Protein AF-A0A7C2QTE7-F1 (afdb_monomer)

Structure (mmCIF, N/CA/C/O backbone):
data_AF-A0A7C2QTE7-F1
#
_entry.id   AF-A0A7C2QTE7-F1
#
loop_
_atom_site.group_PDB
_atom_site.id
_atom_site.type_symbol
_atom_site.label_atom_id
_atom_site.label_alt_id
_atom_site.label_comp_id
_atom_site.label_asym_id
_atom_site.label_entity_id
_atom_site.label_seq_id
_atom_site.pdbx_PDB_ins_code
_atom_site.Cartn_x
_atom_site.Cartn_y
_atom_site.Cartn_z
_atom_site.occupancy
_atom_site.B_iso_or_equiv
_atom_site.auth_seq_id
_atom_site.auth_comp_id
_atom_site.auth_asym_id
_atom_site.auth_atom_id
_atom_site.pdbx_PDB_model_num
ATOM 1 N N . MET A 1 1 ? 4.256 -10.628 -10.093 1.00 68.56 1 MET A N 1
ATOM 2 C CA . MET A 1 1 ? 5.164 -9.767 -9.301 1.00 68.56 1 MET A CA 1
ATOM 3 C C . MET A 1 1 ? 5.658 -8.696 -10.252 1.00 68.56 1 MET A C 1
ATOM 5 O O . MET A 1 1 ? 6.335 -9.044 -11.208 1.00 68.56 1 MET A O 1
ATOM 9 N N . HIS A 1 2 ? 5.195 -7.456 -10.085 1.00 85.88 2 HIS A N 1
ATOM 10 C CA . HIS A 1 2 ? 5.513 -6.355 -10.999 1.00 85.88 2 HIS A CA 1
ATOM 11 C C . HIS A 1 2 ? 6.682 -5.550 -10.444 1.00 85.88 2 HIS A C 1
ATOM 13 O O . HIS A 1 2 ? 6.684 -5.224 -9.251 1.00 85.88 2 HIS A O 1
ATOM 19 N N . ALA A 1 3 ? 7.646 -5.253 -11.313 1.00 91.38 3 ALA A N 1
ATOM 20 C CA . ALA A 1 3 ? 8.685 -4.285 -11.025 1.00 91.38 3 ALA A CA 1
ATOM 21 C C . ALA A 1 3 ? 8.159 -2.875 -11.327 1.00 91.38 3 ALA A C 1
ATOM 23 O O . ALA A 1 3 ? 7.480 -2.688 -12.335 1.00 91.38 3 ALA A O 1
ATOM 24 N N . VAL A 1 4 ? 8.446 -1.911 -10.452 1.00 91.50 4 VAL A N 1
ATOM 25 C CA . VAL A 1 4 ? 8.047 -0.505 -10.621 1.00 91.50 4 VAL A CA 1
ATOM 26 C C . VAL A 1 4 ? 9.236 0.398 -10.329 1.00 91.50 4 VAL A C 1
ATOM 28 O O . VAL A 1 4 ? 9.917 0.238 -9.316 1.00 91.50 4 VAL A O 1
ATOM 31 N N . SER A 1 5 ? 9.482 1.354 -11.213 1.00 90.31 5 SER A N 1
ATOM 32 C CA . SER A 1 5 ? 10.621 2.276 -11.158 1.00 90.31 5 SER A CA 1
ATOM 33 C C . SER A 1 5 ? 10.232 3.740 -11.364 1.00 90.31 5 SER A C 1
ATOM 35 O O . SER A 1 5 ? 11.009 4.640 -11.041 1.00 90.31 5 SER A O 1
ATOM 37 N N . ASN A 1 6 ? 9.035 3.997 -11.893 1.00 91.81 6 ASN A N 1
ATOM 38 C CA . ASN A 1 6 ? 8.568 5.334 -12.238 1.00 91.81 6 ASN A CA 1
ATOM 39 C C . ASN A 1 6 ? 7.067 5.515 -11.954 1.00 91.81 6 ASN A C 1
ATOM 41 O O . A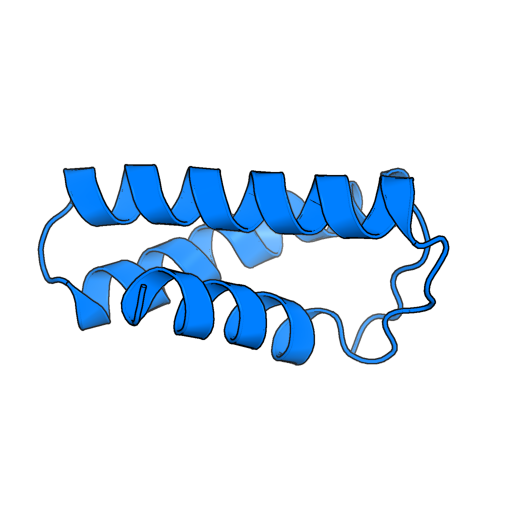SN A 1 6 ? 6.340 4.568 -11.660 1.00 91.81 6 ASN A O 1
ATOM 45 N N . GLU A 1 7 ? 6.615 6.767 -12.016 1.00 91.88 7 GLU A N 1
ATOM 46 C CA . GLU A 1 7 ? 5.223 7.147 -11.755 1.00 91.88 7 GLU A CA 1
ATOM 47 C C . GLU A 1 7 ? 4.238 6.523 -12.748 1.00 91.88 7 GLU A C 1
ATOM 49 O O . GLU A 1 7 ? 3.150 6.127 -12.349 1.00 91.88 7 GLU A O 1
ATOM 54 N N . HIS A 1 8 ? 4.612 6.386 -14.020 1.00 93.12 8 HIS A N 1
ATOM 55 C CA . HIS A 1 8 ? 3.720 5.816 -15.026 1.00 93.12 8 HIS A CA 1
ATOM 56 C C . HIS A 1 8 ? 3.429 4.334 -14.739 1.00 93.12 8 HIS A C 1
ATOM 58 O O . HIS A 1 8 ? 2.276 3.917 -14.731 1.00 93.12 8 HIS A O 1
ATOM 64 N N . GLU A 1 9 ? 4.459 3.547 -14.419 1.00 93.81 9 GLU A N 1
ATOM 65 C CA . GLU A 1 9 ? 4.315 2.147 -13.992 1.00 93.81 9 GLU A CA 1
ATOM 66 C C . GLU A 1 9 ? 3.494 2.007 -12.707 1.00 93.81 9 GLU A C 1
ATOM 68 O O . GLU A 1 9 ? 2.703 1.074 -12.585 1.00 93.81 9 GLU A O 1
ATOM 73 N N . PHE A 1 10 ? 3.643 2.940 -11.762 1.00 93.62 10 PHE A N 1
ATOM 74 C CA . PHE A 1 10 ? 2.804 2.982 -10.565 1.00 93.62 10 PHE A CA 1
ATOM 75 C C . PHE A 1 10 ? 1.329 3.203 -10.915 1.00 93.62 10 PHE A C 1
ATOM 77 O O . PHE A 1 10 ? 0.472 2.481 -10.411 1.00 93.62 10 PHE A O 1
ATOM 84 N N . MET A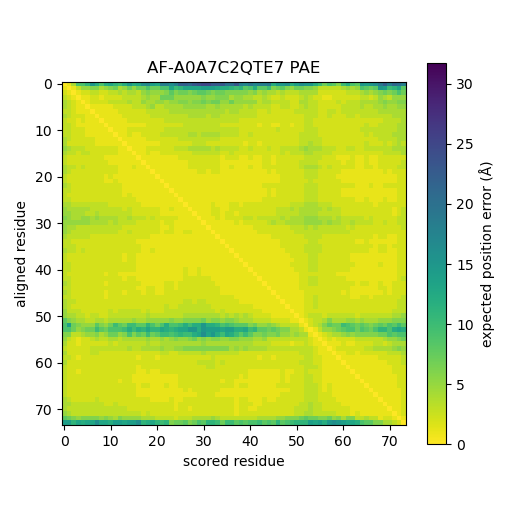 1 11 ? 1.031 4.163 -11.797 1.00 93.56 11 MET A N 1
ATOM 85 C CA . MET A 1 11 ? -0.346 4.484 -12.183 1.00 93.56 11 MET A CA 1
ATOM 86 C C . MET A 1 11 ? -1.040 3.330 -12.908 1.00 93.56 11 MET A C 1
ATOM 88 O O . MET A 1 11 ? -2.219 3.098 -12.667 1.00 93.56 11 MET A O 1
ATOM 92 N N . LEU A 1 12 ? -0.309 2.538 -13.702 1.00 94.75 12 LEU A N 1
ATOM 93 C CA . LEU A 1 12 ? -0.852 1.322 -14.327 1.00 94.75 12 LEU 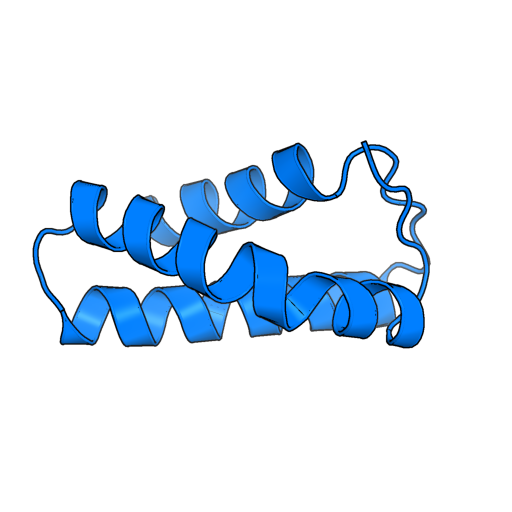A CA 1
ATOM 94 C C . LEU A 1 12 ? -1.338 0.280 -13.309 1.00 94.75 12 LEU A C 1
ATOM 96 O O . LEU A 1 12 ? -2.197 -0.536 -13.629 1.00 94.75 12 LEU A O 1
ATOM 100 N N . LEU A 1 13 ? -0.782 0.293 -12.096 1.00 94.81 13 LEU A N 1
ATOM 101 C CA . LEU A 1 13 ? -1.142 -0.628 -11.020 1.00 94.81 13 LEU A CA 1
ATOM 102 C C . LEU A 1 13 ? -2.059 0.023 -9.974 1.00 94.81 13 LEU A C 1
ATOM 104 O O . LEU A 1 13 ? -2.550 -0.669 -9.085 1.00 94.81 13 LEU A O 1
ATOM 108 N N . TYR A 1 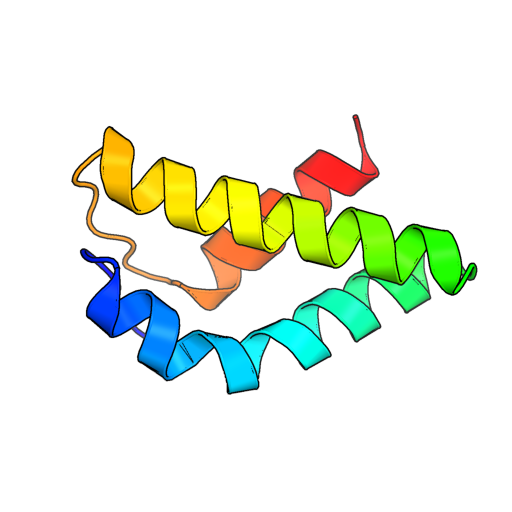14 ? -2.309 1.331 -10.051 1.00 95.00 14 TYR A N 1
ATOM 109 C CA . TYR A 1 14 ? -3.043 2.063 -9.020 1.00 95.00 14 TYR A CA 1
ATOM 110 C C . TYR A 1 14 ? -4.442 1.483 -8.791 1.00 95.00 14 TYR A C 1
ATOM 112 O O . TYR A 1 14 ? -4.760 1.075 -7.673 1.00 95.00 14 TYR A O 1
ATOM 120 N N . ASP A 1 15 ? -5.240 1.364 -9.855 1.00 92.94 15 ASP A N 1
ATOM 121 C CA . ASP A 1 15 ? -6.626 0.885 -9.775 1.00 92.94 15 ASP A CA 1
ATOM 122 C C . ASP A 1 15 ? -6.715 -0.552 -9.241 1.00 92.94 15 ASP A C 1
ATOM 124 O O . ASP A 1 15 ? -7.636 -0.902 -8.502 1.00 92.94 15 ASP A O 1
ATOM 128 N N . GLU A 1 16 ? -5.721 -1.388 -9.555 1.00 94.81 16 GLU A N 1
ATOM 129 C CA . GLU A 1 16 ? -5.663 -2.768 -9.072 1.00 94.81 16 GLU A CA 1
ATOM 130 C C . GLU A 1 16 ? -5.387 -2.837 -7.561 1.00 94.81 16 GLU A C 1
ATOM 132 O O . GLU A 1 16 ? -5.924 -3.701 -6.857 1.00 94.81 16 GLU A O 1
ATOM 137 N N . TYR A 1 17 ? -4.524 -1.957 -7.050 1.00 97.19 17 TYR A N 1
ATOM 138 C CA . TYR A 1 17 ? -4.033 -2.041 -5.677 1.00 97.19 17 TYR A CA 1
ATOM 139 C C . TYR A 1 17 ? -4.765 -1.126 -4.699 1.00 97.19 17 TYR A C 1
ATOM 141 O O . TYR A 1 17 ? -4.809 -1.462 -3.514 1.00 97.19 17 TYR A O 1
ATOM 149 N N . VAL A 1 18 ? -5.392 -0.038 -5.150 1.00 97.94 18 VAL A N 1
ATOM 150 C CA . VAL A 1 18 ? -6.129 0.879 -4.267 1.00 97.94 18 VAL A CA 1
ATOM 151 C C . VAL A 1 18 ? -7.236 0.159 -3.501 1.00 97.94 18 VAL A C 1
ATOM 153 O O . VAL A 1 18 ? -7.285 0.235 -2.275 1.00 97.94 18 VAL A O 1
ATOM 156 N N . GLY A 1 19 ? -8.035 -0.666 -4.183 1.00 97.88 19 GLY A N 1
ATOM 157 C CA . GLY A 1 19 ? -9.074 -1.470 -3.536 1.00 97.88 19 GLY A CA 1
ATOM 158 C C . GLY A 1 19 ? -8.515 -2.564 -2.620 1.00 97.88 19 GLY A C 1
ATOM 159 O O . GLY A 1 19 ? -9.106 -2.877 -1.586 1.00 97.88 19 GLY A O 1
ATOM 160 N N . LYS A 1 20 ? -7.359 -3.149 -2.958 1.00 98.19 20 LYS A N 1
ATOM 161 C CA . LYS A 1 20 ? -6.708 -4.186 -2.137 1.00 98.19 20 LYS A CA 1
ATOM 162 C C . LYS A 1 20 ? -6.180 -3.607 -0.826 1.00 98.19 20 LYS A C 1
ATOM 164 O O . LYS A 1 20 ? -6.414 -4.192 0.229 1.00 98.19 20 LYS A O 1
ATOM 169 N N . ILE A 1 21 ? -5.517 -2.455 -0.897 1.00 98.50 21 ILE A N 1
ATOM 170 C CA . ILE A 1 21 ? -4.998 -1.744 0.273 1.00 98.50 21 ILE A CA 1
ATOM 171 C C . ILE A 1 21 ? -6.142 -1.220 1.137 1.00 98.50 21 ILE A C 1
ATOM 173 O O . ILE A 1 21 ? -6.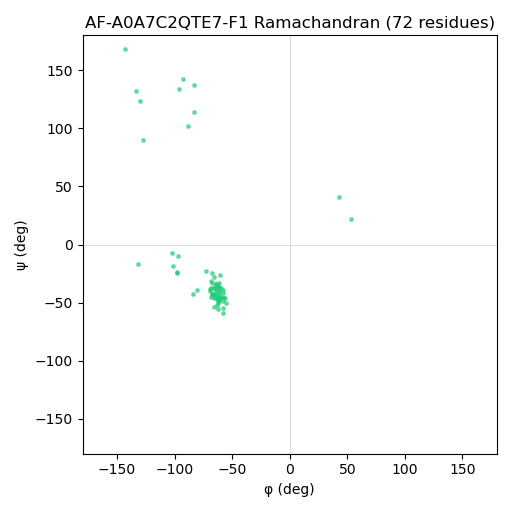120 -1.452 2.342 1.00 98.50 21 ILE A O 1
ATOM 177 N N . TYR A 1 22 ? -7.182 -0.640 0.532 1.00 98.62 22 TYR A N 1
ATOM 178 C CA . TYR A 1 22 ? -8.382 -0.239 1.264 1.00 98.62 22 TYR A CA 1
ATOM 179 C C . TYR A 1 22 ? -9.002 -1.405 2.039 1.00 98.62 22 TYR A C 1
ATOM 181 O O . TYR A 1 22 ? -9.219 -1.305 3.242 1.00 98.62 22 TYR A O 1
ATOM 189 N N . ASN A 1 23 ? -9.220 -2.551 1.387 1.00 98.38 23 ASN A N 1
ATOM 190 C CA . ASN A 1 23 ? -9.789 -3.727 2.048 1.00 98.38 23 ASN A CA 1
ATOM 191 C C . ASN A 1 23 ? -8.881 -4.288 3.149 1.00 98.38 23 ASN A C 1
ATOM 193 O O . ASN A 1 23 ? -9.378 -4.781 4.161 1.00 98.38 23 ASN A O 1
ATOM 197 N N . PHE A 1 24 ? -7.563 -4.245 2.954 1.00 98.38 24 PHE A N 1
ATOM 198 C CA . PHE A 1 24 ? -6.595 -4.652 3.966 1.00 98.38 24 PHE A CA 1
ATOM 199 C C . PHE A 1 24 ? -6.681 -3.757 5.205 1.00 98.38 24 PHE A C 1
ATOM 201 O O . PHE A 1 24 ? -6.883 -4.269 6.303 1.00 98.38 24 PHE A O 1
ATOM 208 N N . ILE A 1 25 ? -6.624 -2.438 5.017 1.00 98.50 25 ILE A N 1
ATOM 209 C CA . ILE A 1 25 ? -6.700 -1.454 6.101 1.00 98.50 25 ILE A CA 1
ATOM 210 C C . ILE A 1 25 ? -8.061 -1.520 6.796 1.00 98.50 25 ILE A C 1
ATOM 212 O O . ILE A 1 25 ? -8.115 -1.563 8.023 1.00 98.50 25 ILE A O 1
ATOM 216 N N . LEU A 1 26 ? -9.160 -1.600 6.041 1.00 98.62 26 LEU A N 1
ATOM 217 C CA . LEU A 1 26 ? -10.512 -1.685 6.597 1.00 98.62 26 LEU A CA 1
ATOM 218 C C . LEU A 1 26 ? -10.670 -2.893 7.524 1.00 98.62 26 LEU A C 1
ATOM 220 O O . LEU A 1 26 ? -11.293 -2.778 8.576 1.00 98.62 26 LEU A O 1
ATOM 224 N N . ARG A 1 27 ? -10.080 -4.042 7.173 1.00 98.25 27 ARG A N 1
ATOM 225 C CA . ARG A 1 27 ? -10.082 -5.235 8.036 1.00 98.25 27 ARG A CA 1
ATOM 226 C C . ARG A 1 27 ? -9.257 -5.053 9.310 1.00 98.25 27 ARG A C 1
ATOM 228 O O . ARG A 1 27 ? -9.516 -5.757 10.279 1.00 98.25 27 ARG A O 1
ATOM 235 N N . SER A 1 28 ? -8.282 -4.147 9.307 1.00 96.88 28 SER A N 1
ATOM 236 C CA . SER A 1 28 ? -7.447 -3.836 10.470 1.00 96.88 28 SER A CA 1
ATOM 237 C C . SER A 1 28 ? -8.092 -2.818 11.409 1.00 96.88 28 SER A C 1
ATOM 239 O O . SER A 1 28 ? -8.032 -3.008 12.618 1.00 96.88 28 SER A O 1
ATOM 241 N N . VAL A 1 29 ? -8.709 -1.757 10.875 1.00 97.50 29 VAL A N 1
ATOM 242 C CA . VAL A 1 29 ? -9.230 -0.635 11.685 1.00 97.50 29 VAL A CA 1
ATOM 243 C C . VAL A 1 29 ? -10.741 -0.683 11.917 1.00 97.50 29 VAL A C 1
ATOM 245 O O . VAL A 1 29 ? -11.237 -0.019 12.819 1.00 97.50 29 VAL A O 1
ATOM 248 N N . LEU A 1 30 ? -11.485 -1.452 11.109 1.00 97.25 30 LEU A N 1
ATOM 249 C CA . LEU A 1 30 ? -12.949 -1.610 11.167 1.00 97.25 30 LEU A CA 1
ATOM 250 C C . LEU A 1 30 ? -13.745 -0.289 11.140 1.00 97.25 30 LEU A C 1
ATOM 252 O O . LEU A 1 30 ? -14.910 -0.247 11.528 1.00 97.25 30 LEU A O 1
ATOM 256 N N . HIS A 1 31 ? -13.134 0.781 10.633 1.00 98.00 31 HIS A N 1
ATOM 257 C CA . HIS A 1 31 ? -13.729 2.101 10.487 1.00 98.00 31 HIS A CA 1
ATOM 258 C C . HIS A 1 31 ? -13.507 2.614 9.065 1.00 98.00 31 HIS A C 1
ATOM 260 O O . HIS A 1 31 ? -12.376 2.670 8.583 1.00 98.00 31 HIS A O 1
ATOM 266 N N . ARG A 1 32 ? -14.600 2.956 8.380 1.00 98.19 32 ARG A N 1
ATOM 267 C CA . ARG A 1 32 ? -14.584 3.259 6.947 1.00 98.19 32 ARG A CA 1
ATOM 268 C C . ARG A 1 32 ? -13.780 4.518 6.626 1.00 98.19 32 ARG A C 1
ATOM 270 O O . ARG A 1 32 ? -12.880 4.448 5.803 1.00 98.19 32 ARG A O 1
ATOM 277 N N . GLU A 1 33 ? -14.093 5.630 7.281 1.00 98.38 33 GLU A N 1
ATOM 278 C CA . GLU A 1 33 ? -13.448 6.928 7.030 1.00 98.38 33 GLU A CA 1
ATOM 279 C C . GLU A 1 33 ? -11.940 6.850 7.305 1.00 98.38 33 GLU A C 1
ATOM 281 O O . GLU A 1 33 ? -11.126 7.184 6.453 1.00 98.38 33 GLU A O 1
ATOM 286 N N . THR A 1 34 ? -11.554 6.236 8.427 1.00 98.00 34 THR A N 1
ATOM 287 C CA . THR A 1 34 ? -10.137 5.998 8.746 1.00 98.00 34 THR A CA 1
ATOM 288 C C . THR A 1 34 ? -9.454 5.114 7.702 1.00 98.00 34 THR A C 1
ATOM 290 O O . THR A 1 34 ? -8.294 5.340 7.365 1.00 98.00 34 THR A O 1
ATOM 293 N N . ALA A 1 35 ? -10.147 4.107 7.163 1.00 98.50 35 ALA A N 1
ATOM 294 C CA . ALA A 1 35 ? -9.588 3.270 6.109 1.00 98.50 35 ALA A CA 1
ATOM 295 C C . ALA A 1 35 ? -9.408 4.028 4.784 1.00 98.50 35 ALA A C 1
ATOM 297 O O . ALA A 1 35 ? -8.415 3.798 4.090 1.00 98.50 35 ALA A O 1
ATOM 298 N N . GLU A 1 36 ? -10.332 4.926 4.435 1.00 98.50 36 GLU A N 1
ATOM 299 C CA . GLU A 1 36 ? -10.223 5.808 3.266 1.00 98.50 36 GLU A CA 1
ATOM 300 C C . GLU A 1 36 ? -9.003 6.739 3.405 1.00 98.50 36 GLU A C 1
ATOM 302 O O . GLU A 1 36 ? -8.135 6.746 2.524 1.00 98.50 36 GLU A O 1
ATOM 307 N N . ASP A 1 37 ? -8.868 7.417 4.549 1.00 98.31 37 ASP A N 1
ATOM 308 C CA . ASP A 1 37 ? -7.767 8.347 4.838 1.00 98.31 37 ASP A CA 1
ATOM 309 C C . ASP A 1 37 ? -6.393 7.665 4.821 1.00 98.31 37 ASP A C 1
ATOM 311 O O . ASP A 1 37 ? -5.441 8.134 4.182 1.00 98.31 37 ASP A O 1
ATOM 315 N N . LEU A 1 38 ? -6.275 6.513 5.487 1.00 98.38 38 LEU A N 1
ATOM 316 C CA . LEU A 1 38 ? -5.030 5.748 5.505 1.00 98.38 38 LEU A CA 1
ATOM 317 C C . LEU A 1 38 ? -4.687 5.208 4.113 1.00 98.38 38 LEU A C 1
ATOM 319 O O . LEU A 1 38 ? -3.522 5.224 3.720 1.00 98.38 38 LEU A O 1
ATOM 323 N N . THR A 1 39 ? -5.677 4.783 3.321 1.00 98.50 39 THR A N 1
ATOM 324 C CA . THR A 1 39 ? -5.431 4.338 1.938 1.00 98.50 39 THR A CA 1
ATOM 325 C C . THR A 1 39 ? -4.863 5.472 1.089 1.00 98.50 39 THR A C 1
ATOM 327 O O . THR A 1 39 ? -3.868 5.273 0.384 1.00 98.50 39 THR A O 1
ATOM 330 N N . ALA A 1 40 ? -5.447 6.670 1.182 1.00 98.25 40 ALA A N 1
ATOM 331 C CA . ALA A 1 40 ? -4.946 7.853 0.486 1.00 98.25 40 ALA A CA 1
ATOM 332 C C . ALA A 1 40 ? -3.509 8.198 0.917 1.00 98.25 40 ALA A C 1
ATOM 334 O O . ALA A 1 40 ? -2.650 8.486 0.073 1.00 98.25 40 ALA A O 1
ATOM 335 N N . THR A 1 41 ? -3.224 8.089 2.215 1.00 98.31 41 THR A N 1
ATOM 336 C CA . THR A 1 41 ? -1.889 8.313 2.788 1.00 98.31 41 THR A CA 1
ATOM 337 C C . THR A 1 41 ? -0.869 7.308 2.249 1.00 98.31 41 THR A C 1
ATOM 339 O O . THR A 1 41 ? 0.184 7.709 1.747 1.00 98.31 41 THR A O 1
ATOM 342 N N . VAL A 1 42 ? -1.200 6.011 2.228 1.00 98.31 42 VAL A N 1
ATOM 343 C CA . VAL A 1 42 ? -0.342 4.950 1.669 1.00 98.31 42 VAL A CA 1
ATOM 344 C C . VAL A 1 42 ? -0.014 5.211 0.203 1.00 98.31 42 VAL A C 1
ATOM 346 O O . VAL A 1 42 ? 1.155 5.152 -0.185 1.00 98.31 42 VAL A O 1
ATOM 349 N N . MET A 1 43 ? -1.021 5.522 -0.618 1.00 97.62 43 MET A N 1
ATOM 350 C CA . MET A 1 43 ? -0.819 5.781 -2.048 1.00 97.62 43 MET A CA 1
ATOM 351 C C . MET A 1 43 ? 0.048 7.020 -2.284 1.00 97.62 43 MET A C 1
ATOM 353 O O . MET A 1 43 ? 0.953 6.997 -3.123 1.00 97.62 43 MET A O 1
ATOM 357 N N . THR A 1 44 ? -0.165 8.074 -1.495 1.00 96.94 44 THR A N 1
ATOM 358 C CA . THR A 1 44 ? 0.637 9.304 -1.545 1.00 96.94 44 THR A CA 1
ATOM 359 C C . THR A 1 44 ? 2.092 9.035 -1.158 1.00 96.94 44 THR A C 1
ATOM 361 O O . THR A 1 44 ? 3.020 9.442 -1.868 1.00 96.94 44 THR A O 1
ATOM 364 N N . ASN A 1 45 ? 2.318 8.291 -0.072 1.00 95.81 45 ASN A N 1
ATOM 365 C CA . ASN A 1 45 ? 3.653 7.926 0.403 1.00 95.81 45 ASN A CA 1
ATOM 366 C C . ASN A 1 45 ? 4.382 7.005 -0.582 1.00 95.81 45 ASN A C 1
ATOM 368 O O . ASN A 1 45 ? 5.590 7.173 -0.806 1.00 95.81 45 ASN A O 1
ATOM 372 N N . ALA A 1 46 ? 3.659 6.086 -1.222 1.00 95.38 46 ALA A N 1
ATOM 373 C CA . ALA A 1 46 ? 4.184 5.228 -2.273 1.00 95.38 46 ALA A CA 1
ATOM 374 C C . ALA A 1 46 ? 4.651 6.049 -3.486 1.00 95.38 46 ALA A C 1
ATOM 376 O O . ALA A 1 46 ? 5.833 6.007 -3.845 1.00 95.38 46 ALA A O 1
ATOM 377 N N . LEU A 1 47 ? 3.772 6.876 -4.060 1.00 94.56 47 LEU A N 1
ATOM 378 C CA . LEU A 1 47 ? 4.105 7.720 -5.210 1.00 94.56 47 LEU A CA 1
ATOM 379 C C . LEU A 1 47 ? 5.289 8.651 -4.909 1.00 94.56 47 LEU A C 1
ATOM 381 O O . LEU A 1 47 ? 6.235 8.761 -5.692 1.00 94.56 47 LEU A O 1
ATOM 385 N N . SER A 1 48 ? 5.276 9.282 -3.735 1.00 93.69 48 SER A N 1
ATOM 386 C CA . SER A 1 48 ? 6.345 10.178 -3.293 1.00 93.69 48 SER A CA 1
ATOM 387 C C . SER A 1 48 ? 7.685 9.456 -3.104 1.00 93.69 48 SER A C 1
ATOM 389 O O . SER A 1 48 ? 8.753 10.014 -3.373 1.00 93.69 48 SER A O 1
ATOM 391 N N . SER A 1 49 ? 7.663 8.195 -2.669 1.00 93.00 49 SER A N 1
ATOM 392 C CA . SER A 1 49 ? 8.871 7.374 -2.537 1.00 93.00 49 SER A CA 1
ATOM 393 C C . SER A 1 49 ? 9.474 7.007 -3.890 1.00 93.00 49 SER A C 1
ATOM 395 O O . SER A 1 49 ? 10.695 7.090 -4.042 1.00 93.00 49 SER A O 1
ATOM 397 N N . ILE A 1 50 ? 8.634 6.679 -4.876 1.00 92.31 50 ILE A N 1
ATOM 398 C CA . ILE A 1 50 ? 9.059 6.401 -6.257 1.00 92.31 50 ILE A CA 1
ATOM 399 C C . ILE A 1 50 ? 9.710 7.647 -6.868 1.00 92.31 50 ILE A C 1
ATOM 401 O O . ILE A 1 50 ? 10.831 7.569 -7.373 1.00 92.31 50 ILE A O 1
ATOM 405 N N . LYS A 1 51 ? 9.069 8.817 -6.727 1.00 89.44 51 LYS A N 1
ATOM 406 C CA . LYS A 1 51 ? 9.593 10.095 -7.241 1.00 89.44 51 LYS A CA 1
ATOM 407 C C . LYS A 1 51 ? 10.936 10.481 -6.622 1.00 89.44 51 LYS A C 1
ATOM 409 O O . LYS A 1 51 ? 11.839 10.912 -7.334 1.00 89.44 51 LYS A O 1
ATOM 414 N N . ARG A 1 52 ? 11.078 10.340 -5.299 1.00 88.88 52 ARG A N 1
ATOM 415 C CA . ARG A 1 52 ? 12.262 10.831 -4.573 1.00 88.88 52 ARG A CA 1
ATOM 416 C C . ARG A 1 52 ? 13.467 9.909 -4.667 1.00 88.88 52 ARG A C 1
ATOM 418 O O . ARG A 1 52 ? 14.588 10.400 -4.738 1.00 88.88 52 ARG A O 1
ATOM 425 N N . ARG A 1 53 ? 13.266 8.590 -4.606 1.00 78.31 53 ARG A N 1
ATOM 426 C CA . ARG A 1 53 ? 14.381 7.663 -4.362 1.00 78.31 53 ARG A CA 1
ATOM 427 C C . ARG A 1 53 ? 14.964 7.028 -5.626 1.00 78.31 53 ARG A C 1
ATOM 429 O O . ARG A 1 53 ? 16.011 6.405 -5.507 1.00 78.31 53 ARG A O 1
ATOM 436 N N . ARG A 1 54 ? 14.332 7.174 -6.805 1.00 74.56 54 ARG A N 1
ATOM 437 C CA . ARG A 1 54 ? 14.736 6.490 -8.061 1.00 74.56 54 ARG A CA 1
ATOM 438 C C . ARG A 1 54 ? 15.096 5.011 -7.822 1.00 74.56 54 ARG A C 1
ATOM 440 O O . ARG A 1 54 ? 16.099 4.512 -8.324 1.00 74.56 54 ARG A O 1
ATOM 447 N N . ILE A 1 55 ? 14.307 4.333 -6.986 1.00 82.31 55 ILE A N 1
ATOM 448 C CA . ILE A 1 55 ? 14.525 2.931 -6.617 1.00 82.31 55 ILE A CA 1
ATOM 449 C C . ILE A 1 55 ? 13.738 2.014 -7.542 1.00 82.31 55 ILE A C 1
ATOM 451 O O . ILE A 1 55 ? 12.595 2.306 -7.888 1.00 82.31 55 ILE A O 1
ATOM 455 N N . LEU A 1 56 ? 14.334 0.873 -7.879 1.00 90.00 56 LEU A N 1
ATOM 456 C CA . LEU A 1 56 ? 13.622 -0.226 -8.513 1.00 90.00 56 LEU A CA 1
ATOM 457 C C . LEU A 1 56 ? 12.922 -1.060 -7.436 1.00 90.00 56 LEU A C 1
ATOM 459 O O . LEU A 1 56 ? 13.567 -1.715 -6.614 1.00 90.00 56 LEU A O 1
ATOM 463 N N . ILE A 1 57 ? 11.594 -1.051 -7.446 1.00 93.94 57 ILE 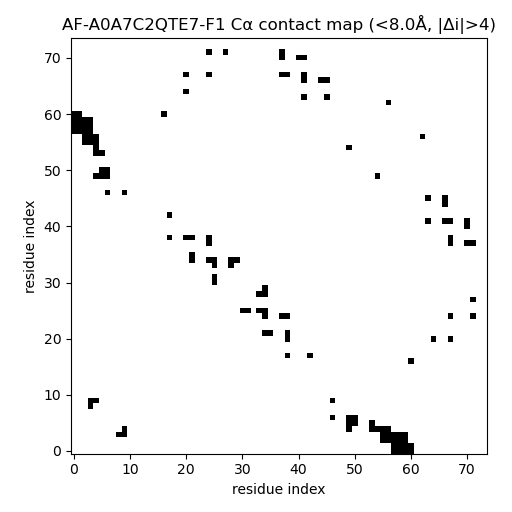A N 1
ATOM 464 C CA . ILE A 1 57 ? 10.770 -1.875 -6.567 1.00 93.94 57 ILE A CA 1
ATOM 465 C C . ILE A 1 57 ? 10.546 -3.210 -7.268 1.00 93.94 57 ILE A C 1
ATOM 467 O O . ILE A 1 57 ? 9.711 -3.304 -8.157 1.00 93.94 57 ILE A O 1
ATOM 471 N N . GLN A 1 58 ? 11.271 -4.249 -6.856 1.00 92.94 58 GLN A N 1
ATOM 472 C CA . GLN A 1 58 ? 11.177 -5.588 -7.461 1.00 92.94 58 GLN A CA 1
ATOM 473 C C . GL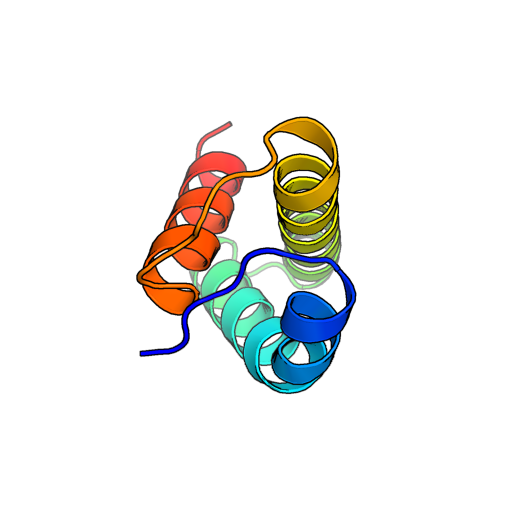N A 1 58 ? 9.832 -6.282 -7.181 1.00 92.94 58 GLN A C 1
ATOM 475 O O . GLN A 1 58 ? 9.359 -7.083 -7.983 1.00 92.94 58 GLN A O 1
ATOM 480 N N . ASN A 1 59 ? 9.220 -6.000 -6.025 1.00 94.94 59 ASN A N 1
ATOM 481 C CA . ASN A 1 59 ? 7.924 -6.546 -5.629 1.00 94.94 59 ASN A CA 1
ATOM 482 C C . ASN A 1 59 ? 6.975 -5.422 -5.227 1.00 94.94 59 ASN A C 1
ATOM 484 O O . ASN A 1 59 ? 6.923 -5.053 -4.053 1.00 94.94 59 ASN A O 1
ATOM 488 N N . PHE A 1 60 ? 6.226 -4.889 -6.192 1.00 94.31 60 PHE A N 1
ATOM 4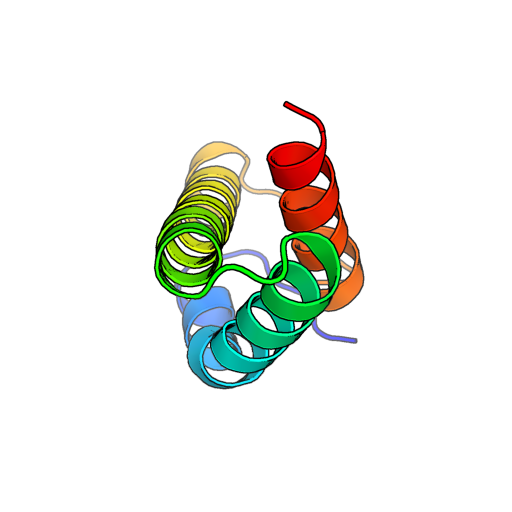89 C CA . PHE A 1 60 ? 5.310 -3.786 -5.918 1.00 94.31 60 PHE A CA 1
ATOM 490 C C . PHE A 1 60 ? 4.296 -4.110 -4.814 1.00 94.31 60 PHE A C 1
ATOM 492 O O . PHE A 1 60 ? 4.156 -3.336 -3.874 1.00 94.31 60 PHE A O 1
ATOM 499 N N . SER A 1 61 ? 3.670 -5.291 -4.874 1.00 95.88 61 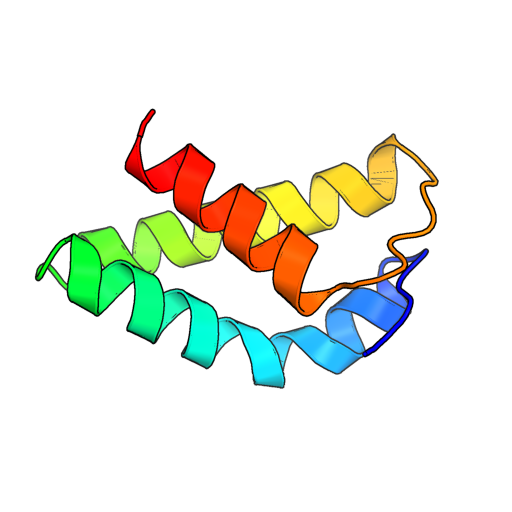SER A N 1
ATOM 500 C CA . SER A 1 61 ? 2.687 -5.726 -3.877 1.00 95.88 61 SER A CA 1
ATOM 501 C C . SER A 1 61 ? 3.286 -5.747 -2.470 1.00 95.88 61 SER A C 1
ATOM 503 O O . SER A 1 61 ? 2.839 -5.008 -1.598 1.00 95.88 61 SER A O 1
ATOM 505 N N . ALA A 1 62 ? 4.350 -6.527 -2.248 1.00 96.62 62 ALA A N 1
ATOM 506 C CA . ALA A 1 62 ? 4.943 -6.658 -0.915 1.00 96.62 62 ALA A CA 1
ATOM 507 C C . ALA A 1 62 ? 5.442 -5.313 -0.363 1.00 96.62 62 ALA A C 1
ATOM 509 O O . ALA A 1 62 ? 5.309 -5.033 0.827 1.00 96.62 62 ALA A O 1
ATOM 510 N N . TRP A 1 63 ? 5.996 -4.466 -1.231 1.00 96.44 63 TRP A N 1
ATOM 511 C CA . TRP A 1 63 ? 6.438 -3.130 -0.856 1.00 96.44 63 TRP A CA 1
ATOM 512 C C . TRP A 1 63 ? 5.270 -2.209 -0.475 1.00 96.44 63 TRP A C 1
ATOM 514 O O . TRP A 1 63 ? 5.357 -1.514 0.536 1.00 96.44 63 TRP A O 1
ATOM 524 N N . LEU A 1 64 ? 4.165 -2.240 -1.222 1.00 96.81 64 LEU A N 1
ATOM 525 C CA . LEU A 1 64 ? 2.987 -1.421 -0.942 1.00 96.81 64 LEU A CA 1
ATOM 526 C C . LEU A 1 64 ? 2.290 -1.851 0.357 1.00 96.81 64 LEU A C 1
ATOM 528 O O . LEU A 1 64 ? 1.954 -1.005 1.182 1.00 96.81 64 LEU A O 1
ATOM 532 N N . TYR A 1 65 ? 2.156 -3.161 0.591 1.00 97.56 65 TYR A N 1
ATOM 533 C CA . TYR A 1 65 ? 1.645 -3.684 1.863 1.00 97.56 65 TYR A CA 1
ATOM 534 C C . TYR A 1 65 ? 2.549 -3.315 3.042 1.00 97.56 65 TYR A C 1
ATOM 536 O O . TYR A 1 65 ? 2.037 -3.013 4.113 1.00 97.56 65 TYR A O 1
ATOM 544 N N . LYS A 1 66 ? 3.875 -3.255 2.854 1.00 97.12 66 LYS A N 1
ATOM 545 C CA . LYS A 1 66 ? 4.795 -2.769 3.894 1.00 97.12 66 LYS A CA 1
ATOM 546 C C . LYS A 1 66 ? 4.525 -1.309 4.264 1.00 97.12 66 LYS A C 1
ATOM 548 O O . LYS A 1 66 ? 4.560 -0.982 5.445 1.00 97.12 66 LYS A O 1
ATOM 553 N N . ILE A 1 67 ? 4.260 -0.441 3.284 1.00 97.00 67 ILE A N 1
ATOM 554 C CA . ILE A 1 67 ? 3.871 0.951 3.563 1.00 97.00 67 ILE A CA 1
ATOM 555 C C . ILE A 1 67 ? 2.563 0.962 4.358 1.00 97.00 67 ILE A C 1
ATOM 557 O O . ILE A 1 67 ? 2.522 1.574 5.416 1.00 97.00 67 ILE A O 1
ATOM 561 N N . ALA A 1 68 ? 1.543 0.217 3.921 1.00 98.06 68 ALA A N 1
ATOM 562 C CA . ALA A 1 68 ? 0.268 0.131 4.637 1.00 98.06 68 ALA A CA 1
ATOM 563 C C . ALA A 1 68 ? 0.413 -0.366 6.083 1.00 98.06 68 ALA A C 1
ATOM 565 O O . ALA A 1 68 ? -0.196 0.193 6.988 1.00 98.06 68 ALA A O 1
ATOM 566 N N . THR A 1 69 ? 1.247 -1.379 6.326 1.00 97.88 69 THR A N 1
ATOM 567 C CA . THR A 1 69 ? 1.543 -1.841 7.688 1.00 97.88 69 THR A CA 1
ATOM 568 C C . THR A 1 69 ? 2.229 -0.765 8.525 1.00 97.88 69 THR A C 1
ATOM 570 O O . THR A 1 69 ? 1.913 -0.641 9.701 1.00 97.88 69 THR A O 1
ATOM 573 N N . ASN A 1 70 ? 3.136 0.024 7.943 1.00 96.81 70 ASN A N 1
ATOM 574 C CA . ASN A 1 70 ? 3.781 1.115 8.671 1.00 96.81 70 ASN A CA 1
ATOM 575 C C . ASN A 1 70 ? 2.776 2.206 9.073 1.00 96.81 70 ASN A C 1
ATOM 577 O O . ASN A 1 70 ? 2.824 2.649 10.214 1.00 96.81 70 ASN A O 1
ATOM 581 N N . GLU A 1 71 ? 1.859 2.596 8.179 1.00 97.06 71 GLU A N 1
ATOM 582 C CA . GLU A 1 71 ? 0.818 3.596 8.490 1.00 97.06 71 GLU A CA 1
ATOM 583 C C . GLU A 1 71 ? -0.183 3.098 9.549 1.00 97.06 71 GLU A C 1
ATOM 585 O O . GLU A 1 71 ? -0.744 3.892 10.288 1.00 97.06 71 GLU A O 1
ATOM 590 N N . LEU A 1 72 ? -0.408 1.782 9.656 1.00 95.44 72 LEU A N 1
ATOM 591 C CA . LEU A 1 72 ? -1.262 1.205 10.706 1.00 95.44 72 LEU A CA 1
ATOM 592 C C . LEU A 1 72 ? -0.616 1.220 12.101 1.00 95.44 72 LEU A C 1
ATOM 594 O O . LEU A 1 72 ? -1.326 1.082 13.095 1.00 95.44 72 LEU A O 1
ATOM 598 N N . ILE A 1 73 ? 0.715 1.293 12.173 1.00 92.44 73 ILE A N 1
ATOM 599 C CA . ILE A 1 73 ? 1.478 1.230 13.429 1.00 92.44 73 ILE A CA 1
ATOM 600 C C . ILE A 1 73 ? 1.849 2.633 13.935 1.00 92.44 73 ILE A C 1
ATOM 602 O O . ILE A 1 73 ? 2.107 2.775 15.131 1.00 92.44 73 ILE A O 1
ATOM 606 N N . SER A 1 74 ? 1.928 3.634 13.047 1.00 84.50 74 SER A N 1
ATOM 607 C CA . SER A 1 74 ? 2.384 4.992 13.383 1.00 84.50 74 SER A CA 1
ATOM 608 C C . SER A 1 74 ? 1.381 5.753 14.239 1.00 84.50 74 SER A C 1
ATOM 610 O O . SER A 1 74 ? 1.834 6.403 15.204 1.00 84.50 74 SER A O 1
#

Foldseek 3Di:
DDKDQAPVSLVVCCVVCLVVLLVVVCVVPVDNVVSNVLSVVLSVVVNVCSVPPSDIDPDPVVVSVVSSVVSSVD

Sequence (74 aa):
MHAVSNEHEFMLLYDEYVGKIYNFILRSVLHRETAEDLTATVMTNALSSIKRRRILIQNFSAWLYKIATNELIS

Secondary structure (DSSP, 8-state):
---B-SHHHHHHHHHHHHHHHHHHHHHHH--HHHHHHHHHHHHHHHHHHHHHH---BS-HHHHHHHHHHHHHH-

Radius of gyration: 11.83 Å; Cα contacts (8 Å, |Δi|>4): 69; chains: 1; bounding box: 29×21×28 Å

Nearest PDB structures (foldseek):
  6dxo-assembly1_A  TM=8.344E-01  e=2.978E-02  Streptomyces venezuelae ATCC 10712
  5wuq-assembly1_A  TM=8.431E-01  e=3.360E-02  Bacillus subtilis subsp. subtilis str. 168
  8z6g-assembly1_B  TM=8.059E-01  e=6.522E-02  Pseudomonas aeruginosa
  6tyg-assembly1_F  TM=8.141E-01  e=1.192E-01  Mycobacterium tuberculosis
  6dvb-assembly1_F  TM=7.775E-01  e=1.612E-01  Mycobacterium tuberculosis H37Rv

pLDDT: mean 94.43, std 5.51, range [68.56, 98.62]

Solvent-accessible surface area (backbone atoms only — not comparable to full-atom values): 4169 Å² total; per-residue (Å²): 127,50,70,34,53,44,71,70,58,45,58,76,43,39,78,72,42,53,60,53,48,29,55,54,42,29,74,72,68,75,36,69,69,63,19,53,55,50,38,54,47,38,54,50,53,50,54,51,46,35,71,72,63,70,44,77,34,68,43,43,66,67,53,52,53,51,47,46,54,50,67,75,70,109

Mean predicted aligned error: 2.74 Å